Protein AF-A0A2N9Y0F7-F1 (afdb_monomer_lite)

Structure (mmCIF, N/CA/C/O backbone):
data_AF-A0A2N9Y0F7-F1
#
_entry.id   AF-A0A2N9Y0F7-F1
#
loop_
_atom_site.group_PDB
_atom_site.id
_atom_site.type_symbol
_atom_site.label_atom_id
_atom_site.label_alt_id
_atom_site.label_comp_id
_atom_site.label_asym_id
_atom_site.label_entity_id
_atom_site.label_seq_id
_atom_site.pdbx_PDB_ins_code
_atom_site.Cartn_x
_atom_site.Cartn_y
_atom_site.Cartn_z
_atom_site.occupancy
_atom_site.B_iso_or_equiv
_atom_site.auth_seq_id
_atom_site.auth_comp_id
_atom_site.auth_asym_id
_atom_site.auth_atom_id
_atom_site.pdbx_PDB_model_num
ATOM 1 N N . MET A 1 1 ? -29.925 9.753 5.119 1.00 61.78 1 MET A N 1
ATOM 2 C CA . MET A 1 1 ? -30.330 10.961 5.880 1.00 61.78 1 MET A CA 1
ATOM 3 C C . MET A 1 1 ? -29.835 12.251 5.223 1.00 61.78 1 MET A C 1
ATOM 5 O O . MET A 1 1 ? -30.667 13.042 4.808 1.00 61.78 1 MET A O 1
ATOM 9 N N . ILE A 1 2 ? -28.521 12.444 5.020 1.00 60.91 2 ILE A N 1
ATOM 10 C CA . ILE A 1 2 ? -27.967 13.651 4.359 1.00 60.91 2 ILE A CA 1
ATOM 11 C C . ILE A 1 2 ? -28.529 13.854 2.939 1.00 60.91 2 ILE A C 1
ATOM 13 O O . ILE A 1 2 ? -28.976 14.949 2.616 1.00 60.91 2 ILE A O 1
ATOM 17 N N . GLN A 1 3 ? -28.607 12.785 2.138 1.00 65.75 3 GLN A N 1
ATOM 18 C CA . GLN A 1 3 ? -29.198 12.820 0.788 1.00 65.75 3 GLN A CA 1
ATOM 19 C C . GLN A 1 3 ? -30.699 13.168 0.776 1.00 65.75 3 GLN A C 1
ATOM 21 O O . GLN A 1 3 ? -31.205 13.711 -0.200 1.00 65.75 3 GLN A O 1
ATOM 26 N N . GLN A 1 4 ? -31.419 12.869 1.861 1.00 70.31 4 GLN A N 1
ATOM 27 C CA . GLN A 1 4 ? -32.854 13.141 1.974 1.00 70.31 4 GLN A CA 1
ATOM 28 C C . GLN A 1 4 ? -33.109 14.603 2.366 1.00 70.31 4 GLN A C 1
ATOM 30 O O . GLN A 1 4 ? -34.022 15.225 1.837 1.00 70.31 4 GLN A O 1
ATOM 35 N N . ILE A 1 5 ? -32.251 15.175 3.221 1.00 68.94 5 ILE A N 1
ATOM 36 C CA . ILE A 1 5 ? -32.266 16.605 3.563 1.00 68.94 5 ILE A CA 1
ATOM 37 C C . ILE A 1 5 ? -31.917 17.458 2.335 1.00 68.94 5 ILE A C 1
ATOM 39 O O . ILE A 1 5 ? -32.608 18.438 2.068 1.00 68.94 5 ILE A O 1
ATOM 43 N N . SER A 1 6 ? -30.889 17.079 1.561 1.00 73.38 6 SER A N 1
ATOM 44 C CA . SER A 1 6 ? -30.528 17.809 0.335 1.00 73.38 6 SER A CA 1
ATOM 45 C C . SER A 1 6 ? -31.646 17.751 -0.705 1.00 73.38 6 SER A C 1
ATOM 47 O O . SER A 1 6 ? -32.008 18.774 -1.270 1.00 73.38 6 SER A O 1
ATOM 49 N N . PHE A 1 7 ? -32.262 16.580 -0.892 1.00 74.56 7 PHE A N 1
ATOM 50 C CA . PHE A 1 7 ? -33.389 16.421 -1.809 1.00 74.56 7 PHE A CA 1
ATOM 51 C C . PHE A 1 7 ? -34.595 17.292 -1.421 1.00 74.56 7 PHE A C 1
ATOM 53 O O . PHE A 1 7 ? -35.182 17.945 -2.283 1.00 74.56 7 PHE A O 1
ATOM 60 N N . LEU A 1 8 ? -34.956 17.339 -0.133 1.00 66.81 8 LEU A N 1
ATOM 61 C CA . LEU A 1 8 ? -36.069 18.164 0.346 1.00 66.81 8 LEU A CA 1
ATOM 62 C C . LEU A 1 8 ? -35.775 19.667 0.226 1.00 66.81 8 LEU A C 1
ATOM 64 O O . LEU A 1 8 ? -36.660 20.416 -0.183 1.00 66.81 8 LEU A O 1
ATOM 68 N N . ARG A 1 9 ? -34.539 20.107 0.507 1.00 70.88 9 ARG A N 1
ATOM 69 C CA . ARG A 1 9 ? -34.121 21.512 0.351 1.00 70.88 9 ARG A CA 1
ATOM 70 C C . ARG A 1 9 ? -34.154 21.953 -1.116 1.00 70.88 9 ARG A C 1
ATOM 72 O O . ARG A 1 9 ? -34.782 22.960 -1.426 1.00 70.88 9 ARG A O 1
ATOM 79 N N . ASP A 1 10 ? -33.601 21.148 -2.021 1.00 75.31 10 ASP A N 1
ATOM 80 C CA . ASP A 1 10 ? -33.612 21.449 -3.458 1.00 75.31 10 ASP A CA 1
ATOM 81 C C . ASP A 1 10 ? -35.032 21.433 -4.052 1.00 75.31 10 ASP A C 1
ATOM 83 O O . ASP A 1 10 ? -35.299 22.071 -5.071 1.00 75.31 10 ASP A O 1
ATOM 87 N N . SER A 1 11 ? -35.952 20.665 -3.462 1.00 68.00 11 SER A N 1
ATOM 88 C CA . SER A 1 11 ? -37.355 20.615 -3.899 1.00 68.00 11 SER A CA 1
ATOM 89 C C . SER A 1 11 ? -38.151 21.828 -3.403 1.00 68.00 11 SER A C 1
ATOM 91 O O . SER A 1 11 ? -38.993 22.353 -4.131 1.00 68.00 11 SER A O 1
ATOM 93 N N . LEU A 1 12 ? -37.839 22.323 -2.199 1.00 66.62 12 LEU A N 1
ATOM 94 C CA . LEU A 1 12 ? -38.398 23.559 -1.646 1.00 66.62 12 LEU A CA 1
ATOM 95 C C . LEU A 1 12 ? -37.987 24.784 -2.479 1.00 66.62 12 LEU A C 1
ATOM 97 O O . LEU A 1 12 ? -38.821 25.637 -2.771 1.00 66.62 12 LEU A O 1
ATOM 101 N N . GLU A 1 13 ? -36.721 24.842 -2.903 1.00 73.62 13 GLU A N 1
ATOM 102 C CA . GLU A 1 13 ? -36.170 25.939 -3.714 1.00 73.62 13 GLU A CA 1
ATOM 103 C C . GLU A 1 13 ? -36.726 25.970 -5.144 1.00 73.62 13 GLU A C 1
ATOM 105 O O . GLU A 1 13 ? -36.856 27.040 -5.739 1.00 73.62 13 GLU A O 1
ATOM 110 N N . ARG A 1 14 ? -37.089 24.806 -5.696 1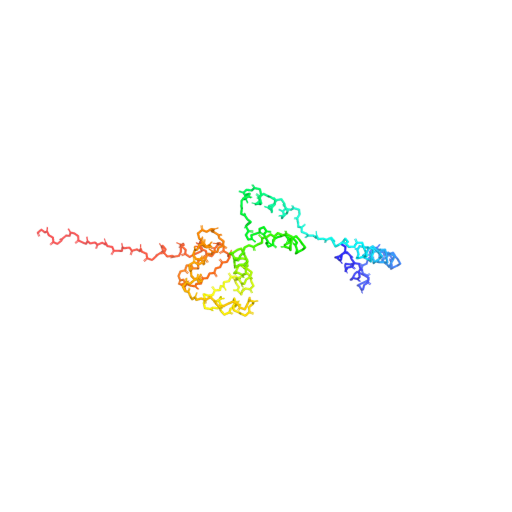.00 72.38 14 ARG A N 1
ATOM 111 C CA . ARG A 1 14 ? -37.645 24.688 -7.053 1.00 72.38 14 ARG A CA 1
ATOM 112 C C . ARG A 1 14 ? -39.166 24.829 -7.120 1.00 72.38 14 ARG A C 1
ATOM 114 O O . ARG A 1 14 ? -39.702 24.970 -8.213 1.00 72.38 14 ARG A O 1
ATOM 121 N N . GLY A 1 15 ? -39.870 24.803 -5.984 1.00 62.22 15 GLY A N 1
ATOM 122 C CA . GLY A 1 15 ? -41.336 24.900 -5.935 1.00 62.22 15 GLY A CA 1
ATOM 123 C C . GLY A 1 15 ? -42.076 23.705 -6.557 1.00 62.22 15 GLY A C 1
ATOM 124 O O . GLY A 1 15 ? -43.294 23.747 -6.715 1.00 62.22 15 GLY A O 1
ATOM 125 N N . GLU A 1 16 ? -41.363 22.631 -6.896 1.00 61.09 16 GLU A N 1
ATOM 126 C CA . GLU A 1 16 ? -41.894 21.425 -7.534 1.00 61.09 16 GLU A CA 1
ATOM 127 C C . GLU A 1 16 ? -42.142 20.351 -6.475 1.00 61.09 16 GLU A C 1
ATOM 129 O O . GLU A 1 16 ? -41.342 19.432 -6.301 1.00 61.09 16 GLU A O 1
ATOM 134 N N . THR A 1 17 ? -43.230 20.464 -5.711 1.00 59.06 17 THR A N 1
ATOM 135 C CA . THR A 1 17 ? -43.560 19.431 -4.718 1.00 59.06 17 THR A CA 1
ATOM 136 C C . THR A 1 17 ? -45.046 19.107 -4.666 1.00 59.06 17 THR A C 1
ATOM 138 O O . THR A 1 17 ? -45.908 19.967 -4.816 1.00 59.06 17 THR A O 1
ATOM 141 N N . HIS A 1 18 ? -45.340 17.826 -4.426 1.00 59.81 18 HIS A N 1
ATOM 142 C CA . HIS A 1 18 ? -46.678 17.318 -4.105 1.00 59.81 18 HIS A CA 1
ATOM 143 C C . HIS A 1 18 ? -47.090 17.583 -2.642 1.00 59.81 18 HIS A C 1
ATOM 145 O O . HIS A 1 18 ? -48.170 17.167 -2.232 1.00 59.81 18 HIS A O 1
ATOM 151 N N . PHE A 1 19 ? -46.235 18.252 -1.863 1.00 60.97 19 PHE A N 1
ATOM 152 C CA . PHE A 1 19 ? -46.417 18.549 -0.444 1.00 60.97 19 PHE A CA 1
ATOM 153 C C . PHE A 1 19 ? -46.495 20.063 -0.245 1.00 60.97 19 PHE A C 1
ATOM 155 O O . PHE A 1 19 ? -45.864 20.827 -0.971 1.00 60.97 19 PHE A O 1
ATOM 162 N N . SER A 1 20 ? -47.265 20.517 0.737 1.00 74.50 20 SER A N 1
ATOM 163 C CA . SER A 1 20 ? -47.306 21.935 1.087 1.00 74.50 20 SER A CA 1
ATOM 164 C C . SER A 1 20 ? -45.969 22.396 1.678 1.00 74.50 20 SER A C 1
ATOM 166 O O . SER A 1 20 ? -45.248 21.631 2.320 1.00 74.50 20 SER A O 1
ATOM 168 N N . HIS A 1 21 ? -45.649 23.681 1.504 1.00 68.31 21 HIS A N 1
ATOM 169 C CA . HIS A 1 21 ? -44.424 24.296 2.032 1.00 68.31 21 HIS A CA 1
ATOM 170 C C . HIS A 1 21 ? -44.246 24.030 3.540 1.00 68.31 21 HIS A C 1
ATOM 172 O O . HIS A 1 21 ? -43.164 23.660 3.988 1.00 68.31 21 HIS A O 1
ATOM 178 N N . SER A 1 22 ? -45.345 24.094 4.302 1.00 74.75 22 SER A N 1
ATOM 179 C CA . SER A 1 22 ? -45.367 23.810 5.741 1.00 74.75 22 SER A CA 1
ATOM 180 C C . SER A 1 22 ? -45.034 22.356 6.092 1.00 74.75 22 SER A C 1
ATOM 182 O O . SER A 1 22 ? -44.436 22.089 7.136 1.00 74.75 22 SER A O 1
ATOM 184 N N . GLU A 1 23 ? -45.404 21.395 5.241 1.00 74.88 23 GLU A N 1
ATOM 185 C CA . GLU A 1 23 ? -45.091 19.977 5.466 1.00 74.88 23 GLU A CA 1
ATOM 186 C C . GLU A 1 23 ? -43.599 19.702 5.257 1.00 74.88 23 GLU A C 1
ATOM 188 O O . GLU A 1 23 ? -43.002 18.948 6.027 1.00 74.88 23 GLU A O 1
ATOM 193 N N . ILE A 1 24 ? -42.977 20.355 4.272 1.00 72.00 24 ILE A N 1
ATOM 194 C CA . ILE A 1 24 ? -41.544 20.207 3.995 1.00 72.00 24 ILE A CA 1
ATOM 195 C C . ILE A 1 24 ? -40.707 20.838 5.111 1.00 72.00 24 ILE A C 1
ATOM 197 O O . ILE A 1 24 ? -39.757 20.214 5.579 1.00 72.00 24 ILE A O 1
ATOM 201 N N . GLU A 1 25 ? -41.076 22.027 5.597 1.00 75.94 25 GLU A N 1
ATOM 202 C CA . GLU A 1 25 ? -40.402 22.667 6.738 1.00 75.94 25 GLU A CA 1
ATOM 203 C C . GLU A 1 25 ? -40.476 21.807 8.006 1.00 75.94 25 GLU A C 1
ATOM 205 O O . GLU A 1 25 ? -39.480 21.637 8.713 1.00 75.94 25 GLU A O 1
ATOM 210 N N . THR A 1 26 ? -41.636 21.192 8.258 1.00 80.38 26 THR A N 1
ATOM 211 C CA . THR A 1 26 ? -41.818 20.281 9.396 1.00 80.38 26 THR A CA 1
ATOM 212 C C . THR A 1 26 ? -40.918 19.050 9.261 1.00 80.38 26 THR A C 1
ATOM 214 O O . THR A 1 26 ? -40.244 18.663 10.217 1.00 80.38 26 THR A O 1
ATOM 217 N N . GLN A 1 27 ? -40.849 18.448 8.070 1.00 77.06 27 GLN A N 1
ATOM 218 C CA . GLN A 1 27 ? -39.975 17.300 7.814 1.00 77.06 27 GLN A CA 1
ATOM 219 C C . GLN A 1 27 ? -38.489 17.660 7.930 1.00 77.06 27 GLN A C 1
ATOM 221 O O . GLN A 1 27 ? -37.721 16.886 8.504 1.00 77.06 27 GLN A O 1
ATOM 226 N N . LEU A 1 28 ? -38.081 18.833 7.439 1.00 78.38 28 LEU A N 1
ATOM 227 C CA . LEU A 1 28 ? -36.710 19.326 7.571 1.00 78.38 28 LEU A CA 1
ATOM 228 C C . LEU A 1 28 ? -36.330 19.536 9.040 1.00 78.38 28 LEU A C 1
ATOM 230 O O . LEU A 1 28 ? -35.289 19.041 9.462 1.00 78.38 28 LEU A O 1
ATOM 234 N N . SER A 1 29 ? -37.196 20.164 9.839 1.00 81.06 29 SER A N 1
ATOM 235 C CA . SER A 1 29 ? -36.959 20.384 11.273 1.00 81.06 29 SER A CA 1
ATOM 236 C C . SER A 1 29 ? -36.786 19.074 12.057 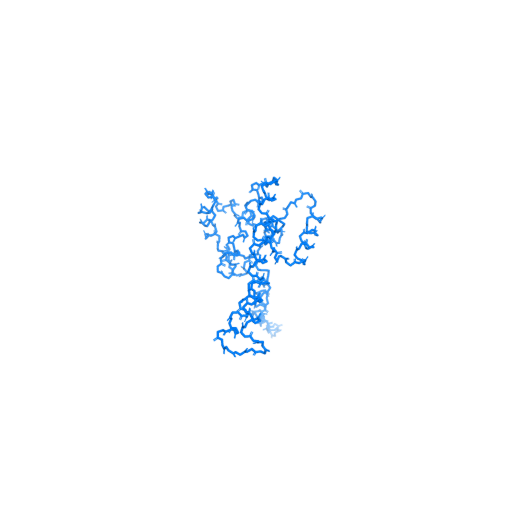1.00 81.06 29 SER A C 1
ATOM 238 O O . SER A 1 29 ? -35.891 18.955 12.902 1.00 81.06 29 SER A O 1
ATOM 240 N N . VAL A 1 30 ? -37.596 18.055 11.745 1.00 83.25 30 VAL A N 1
ATOM 241 C CA . VAL A 1 30 ? -37.467 16.720 12.350 1.00 83.25 30 VAL A CA 1
ATOM 242 C C . VAL A 1 30 ? -36.146 16.069 11.942 1.00 83.25 30 VAL A C 1
ATOM 244 O O . VAL A 1 30 ? -35.431 15.548 12.795 1.00 83.25 30 VAL A O 1
ATOM 247 N N . LEU A 1 31 ? -35.786 16.120 10.658 1.00 78.38 31 LEU A N 1
ATOM 248 C CA . LEU A 1 31 ? -34.547 15.521 10.160 1.00 78.38 31 LEU A CA 1
ATOM 249 C C . LEU A 1 31 ? -33.292 16.217 10.707 1.00 78.38 31 LEU A C 1
ATOM 251 O O . LEU A 1 31 ? -32.310 15.540 11.008 1.00 78.38 31 LEU A O 1
ATOM 255 N N . GLU A 1 32 ? -33.323 17.539 10.879 1.00 79.06 32 GLU A N 1
ATOM 256 C CA . GLU A 1 32 ? -32.249 18.303 11.522 1.00 79.06 32 GLU A CA 1
ATOM 257 C C . GLU A 1 32 ? -32.119 17.936 13.005 1.00 79.06 32 GLU A C 1
ATOM 259 O O . GLU A 1 32 ? -31.018 17.650 13.470 1.00 79.06 32 GLU A O 1
ATOM 264 N N . SER A 1 33 ? -33.236 17.801 13.723 1.00 79.19 33 SER A N 1
ATOM 265 C CA . SER A 1 33 ? -33.231 17.361 15.126 1.00 79.19 33 SER A CA 1
ATOM 266 C C . SER A 1 33 ? -32.684 15.937 15.293 1.00 79.19 33 SER A C 1
ATOM 268 O O . SER A 1 33 ? -31.938 15.653 16.232 1.00 79.19 33 SER A O 1
ATOM 270 N N . VAL A 1 34 ? -33.017 15.032 14.367 1.00 77.88 34 VAL A N 1
ATOM 271 C CA . VAL A 1 34 ? -32.489 13.658 14.343 1.00 77.88 34 VAL A CA 1
ATOM 272 C C . VAL A 1 34 ? -30.992 13.648 14.022 1.00 77.88 34 VAL A C 1
ATOM 274 O O . VAL A 1 34 ? -30.244 12.893 14.643 1.00 77.88 34 VAL A O 1
ATOM 277 N N . LYS A 1 35 ? -30.531 14.507 13.103 1.00 74.94 35 LYS A N 1
ATOM 278 C CA . LYS A 1 35 ? -29.105 14.676 12.790 1.00 74.94 35 LYS A CA 1
ATOM 279 C C . LYS A 1 35 ? -28.321 15.176 14.005 1.00 74.94 35 LYS A C 1
ATOM 281 O O . LYS A 1 35 ? -27.276 14.611 14.322 1.00 74.94 35 LYS A O 1
ATOM 286 N N . ASP A 1 36 ? -28.839 16.178 14.707 1.00 76.19 36 ASP A N 1
ATOM 287 C CA . ASP A 1 36 ? -28.211 16.730 15.910 1.00 76.19 36 ASP A CA 1
ATOM 288 C C . ASP A 1 36 ? -28.158 15.704 17.047 1.00 76.19 36 ASP A C 1
ATOM 290 O O . ASP A 1 36 ? -27.171 15.625 17.783 1.00 76.19 36 ASP A O 1
ATOM 294 N N . TYR A 1 37 ? -29.203 14.885 17.187 1.00 71.81 37 TYR A N 1
ATOM 295 C CA . TYR A 1 37 ? -29.219 13.794 18.156 1.00 71.81 37 TYR A CA 1
ATOM 296 C C . TYR A 1 37 ? -28.197 12.702 17.810 1.00 71.81 37 TYR A C 1
ATOM 298 O O . TYR A 1 37 ? -27.467 12.262 18.696 1.00 71.81 37 TYR A O 1
ATOM 306 N N . ALA A 1 38 ? -28.089 12.313 16.535 1.00 61.59 38 ALA A N 1
ATOM 307 C CA . ALA A 1 38 ? -27.096 11.344 16.065 1.00 61.59 38 ALA A CA 1
ATOM 308 C C . ALA A 1 38 ? -25.650 11.839 16.267 1.00 61.59 38 ALA A C 1
ATOM 310 O O . ALA A 1 38 ? -24.782 11.073 16.679 1.00 61.59 38 ALA A O 1
ATOM 311 N N . GLN A 1 39 ? -25.397 13.136 16.058 1.00 65.12 39 GLN A N 1
ATOM 312 C CA . GLN A 1 39 ? -24.091 13.745 16.334 1.00 65.12 39 GLN A CA 1
ATOM 313 C C . GLN A 1 39 ? -23.760 13.770 17.832 1.00 65.12 39 GLN A C 1
ATOM 315 O O . GLN A 1 39 ? -22.617 13.535 18.215 1.00 65.12 39 GLN A O 1
ATOM 320 N N . LYS A 1 40 ? -24.750 14.024 18.697 1.00 69.38 40 LYS A N 1
ATOM 321 C CA . LYS A 1 40 ? -24.560 14.035 20.158 1.00 69.38 40 LYS A CA 1
ATOM 322 C C . LYS A 1 40 ? -24.399 12.642 20.765 1.00 69.38 40 LYS A C 1
ATOM 324 O O . LYS A 1 40 ? -23.775 12.525 21.815 1.00 69.38 40 LYS A O 1
ATOM 329 N N . SER A 1 41 ? -24.956 11.606 20.142 1.00 63.72 41 SER A N 1
ATOM 330 C CA . SER A 1 41 ? -24.855 10.223 20.619 1.00 63.72 41 SER A CA 1
ATOM 331 C C . SER A 1 41 ? -23.599 9.490 20.138 1.00 63.72 41 SER A C 1
ATOM 333 O O . SER A 1 41 ? -23.404 8.336 20.511 1.00 63.72 41 SER A O 1
ATOM 335 N N . GLY A 1 42 ? -22.747 10.131 19.326 1.00 49.03 42 GLY A N 1
ATOM 336 C CA . GLY A 1 42 ? -21.569 9.487 18.732 1.00 49.03 42 GLY A CA 1
ATOM 337 C C . GLY A 1 42 ? -21.923 8.407 17.706 1.00 49.03 42 GLY A C 1
ATOM 338 O O . GLY A 1 42 ? -21.058 7.637 17.301 1.00 49.03 42 GLY A O 1
ATOM 339 N N . PHE A 1 43 ? -23.187 8.340 17.277 1.00 47.78 43 PHE A N 1
ATOM 340 C CA . PHE A 1 43 ? -23.646 7.411 16.255 1.00 47.78 43 PHE A CA 1
ATOM 341 C C . PHE A 1 43 ? -23.405 8.039 14.880 1.00 47.78 43 PHE A C 1
ATOM 343 O O . PHE A 1 43 ? -24.332 8.439 14.170 1.00 47.78 43 PHE A O 1
ATOM 350 N N . GLU A 1 44 ? -22.134 8.158 14.497 1.00 49.94 44 GLU A N 1
ATOM 351 C CA . GLU A 1 44 ? -21.803 8.279 13.084 1.00 49.94 44 GLU A CA 1
ATOM 352 C C . GLU A 1 44 ? -22.265 6.975 12.435 1.00 49.94 44 GLU A C 1
ATOM 354 O O . GLU A 1 44 ? -21.733 5.902 12.707 1.00 49.94 44 GLU A O 1
ATOM 359 N N . SER A 1 45 ? -23.330 7.035 11.631 1.00 45.47 45 SER A N 1
ATOM 360 C CA . SER A 1 45 ? -23.659 5.930 10.735 1.00 45.47 45 SER A CA 1
ATOM 361 C C . SER A 1 45 ? -22.529 5.820 9.726 1.00 45.47 45 SER A C 1
ATOM 363 O O . SER A 1 45 ? -22.577 6.419 8.652 1.00 45.47 45 SER A O 1
ATOM 365 N N . THR A 1 46 ? -21.504 5.068 10.105 1.00 43.56 46 THR A N 1
ATOM 366 C CA . THR A 1 46 ? -20.525 4.493 9.208 1.00 43.56 46 THR A CA 1
ATOM 367 C C . THR A 1 46 ? -21.312 3.628 8.239 1.00 43.56 46 THR A C 1
ATOM 369 O O . THR A 1 46 ? -21.666 2.488 8.516 1.00 43.56 46 THR A O 1
ATOM 372 N N . THR A 1 47 ? -21.646 4.194 7.087 1.00 45.59 47 THR A N 1
ATOM 373 C CA . THR A 1 47 ? -22.071 3.441 5.913 1.00 45.59 47 THR A CA 1
ATOM 374 C C . THR A 1 47 ? -20.851 2.731 5.317 1.00 45.59 47 THR A C 1
ATOM 376 O O . THR A 1 47 ? -20.540 2.934 4.145 1.00 45.59 47 THR A O 1
ATOM 379 N N . GLN A 1 48 ? -20.117 1.954 6.122 1.00 50.00 48 GLN A N 1
ATOM 380 C CA . GLN A 1 48 ? -19.296 0.874 5.587 1.00 50.00 48 GLN A CA 1
ATOM 381 C C . GLN A 1 48 ? -20.304 -0.193 5.161 1.00 50.00 48 GLN A C 1
ATOM 383 O O . GLN A 1 48 ? -21.258 -0.481 5.889 1.00 50.00 48 GLN A O 1
ATOM 388 N N . SER A 1 49 ? -20.199 -0.681 3.930 1.00 53.28 49 SER A N 1
ATOM 389 C CA . SER A 1 49 ? -21.175 -1.639 3.435 1.00 53.28 49 SER A CA 1
ATOM 390 C C . SER A 1 49 ? -21.029 -2.935 4.238 1.00 53.28 49 SER A C 1
ATOM 392 O O . SER A 1 49 ? -19.915 -3.363 4.517 1.00 53.28 49 SER A O 1
ATOM 394 N N . VAL A 1 50 ? -22.140 -3.580 4.600 1.00 55.16 50 VAL A N 1
ATOM 395 C CA . VAL A 1 50 ? -22.136 -4.859 5.344 1.00 55.16 50 VAL A CA 1
ATOM 396 C C . VAL A 1 50 ? -21.270 -5.929 4.647 1.00 55.16 50 VAL A C 1
ATOM 398 O O . VAL A 1 50 ? -20.742 -6.823 5.296 1.00 55.16 50 VAL A O 1
ATOM 401 N N . ALA A 1 51 ? -21.065 -5.808 3.330 1.00 58.28 51 ALA A N 1
ATOM 402 C CA . ALA A 1 51 ? -20.215 -6.705 2.551 1.00 58.28 51 ALA A CA 1
ATOM 403 C C . ALA A 1 51 ? -18.708 -6.546 2.838 1.00 58.28 51 ALA A C 1
ATOM 405 O O . ALA A 1 51 ? -17.952 -7.499 2.649 1.00 58.28 51 ALA A O 1
ATOM 406 N N . ASP A 1 52 ? -18.266 -5.370 3.287 1.00 70.38 52 ASP A N 1
ATOM 407 C CA . ASP A 1 52 ? -16.854 -5.106 3.574 1.00 70.38 52 ASP A CA 1
ATOM 408 C C . ASP A 1 52 ? -16.433 -5.716 4.922 1.00 70.38 52 ASP A C 1
ATOM 410 O O . ASP A 1 52 ? -15.311 -6.211 5.049 1.00 70.38 52 ASP A O 1
ATOM 414 N N . ASP A 1 53 ? -17.349 -5.763 5.894 1.00 81.94 53 ASP A N 1
ATOM 415 C CA . ASP A 1 53 ? -17.106 -6.341 7.221 1.00 81.94 53 ASP A CA 1
ATOM 416 C C . ASP A 1 53 ? -17.006 -7.874 7.171 1.00 81.94 53 ASP A C 1
ATOM 418 O O . ASP A 1 53 ? -16.124 -8.457 7.804 1.00 81.94 53 ASP A O 1
ATOM 422 N N . ASP A 1 54 ? -17.842 -8.539 6.367 1.00 86.56 54 ASP A N 1
ATOM 423 C CA . ASP A 1 54 ? -17.770 -9.994 6.165 1.00 86.56 54 ASP A CA 1
ATOM 424 C C . ASP A 1 54 ? -16.461 -10.407 5.470 1.00 86.56 54 ASP A C 1
ATOM 426 O O . ASP A 1 54 ? -15.831 -11.402 5.842 1.00 86.56 54 ASP A O 1
ATOM 430 N N . ALA A 1 55 ? -16.016 -9.627 4.478 1.00 87.19 55 ALA A N 1
ATOM 431 C CA . ALA A 1 55 ? -14.747 -9.858 3.790 1.00 87.19 55 ALA A CA 1
ATOM 432 C C . ALA A 1 55 ? -13.547 -9.628 4.721 1.00 87.19 55 ALA A C 1
ATOM 434 O O . ALA A 1 55 ? -12.598 -10.415 4.716 1.00 87.19 55 ALA A O 1
ATOM 435 N N . LEU A 1 56 ? -13.604 -8.577 5.545 1.00 87.62 56 LEU A N 1
ATOM 436 C CA . LEU A 1 56 ? -12.610 -8.294 6.574 1.00 87.62 56 LEU A CA 1
ATOM 437 C C . LEU A 1 56 ? -12.527 -9.428 7.601 1.00 87.62 56 LEU A C 1
ATOM 439 O O . LEU A 1 56 ? -11.435 -9.903 7.911 1.00 87.62 56 LEU A O 1
ATOM 443 N N . LEU A 1 57 ? -13.671 -9.898 8.097 1.00 90.06 57 LEU A N 1
ATOM 444 C CA . LEU A 1 57 ? -13.724 -10.996 9.053 1.00 90.06 57 LEU A CA 1
ATOM 445 C C . LEU A 1 57 ? -13.165 -12.288 8.447 1.00 90.06 57 LEU A C 1
ATOM 447 O O . LEU A 1 57 ? -12.362 -12.966 9.087 1.00 90.06 57 LEU A O 1
ATOM 451 N N . ALA A 1 58 ? -13.533 -12.614 7.206 1.00 90.44 58 ALA A N 1
ATOM 452 C CA . ALA A 1 58 ? -12.991 -13.772 6.505 1.00 90.44 58 ALA A CA 1
ATOM 453 C C . ALA A 1 58 ? -11.465 -13.686 6.350 1.00 90.44 58 ALA A C 1
ATOM 455 O O . ALA A 1 58 ? -10.771 -14.675 6.577 1.00 90.44 58 ALA A O 1
ATOM 456 N N . ASP A 1 59 ? -10.927 -12.519 5.997 1.00 89.12 59 ASP A N 1
ATOM 457 C CA . ASP A 1 59 ? -9.485 -12.316 5.851 1.00 89.12 59 ASP A CA 1
ATOM 458 C C . ASP A 1 59 ? -8.727 -12.510 7.175 1.00 89.12 59 ASP A C 1
ATOM 460 O O . ASP A 1 59 ? -7.730 -13.236 7.213 1.00 89.12 59 ASP A O 1
ATOM 464 N N . VAL A 1 60 ? -9.240 -11.946 8.273 1.00 89.88 60 VAL A N 1
ATOM 465 C CA . VAL A 1 60 ? -8.659 -12.109 9.616 1.00 89.88 60 VAL A CA 1
ATOM 466 C C . VAL A 1 60 ? -8.699 -13.573 10.062 1.00 89.88 60 VAL A C 1
ATOM 468 O O . VAL A 1 60 ? -7.705 -14.094 10.566 1.00 89.88 60 VAL A O 1
ATOM 471 N N . LEU A 1 61 ? -9.821 -14.266 9.850 1.00 91.19 61 LEU A N 1
ATOM 472 C CA . LEU A 1 61 ? -9.974 -15.666 10.256 1.00 91.19 61 LEU A CA 1
ATOM 473 C C . LEU A 1 61 ? -9.146 -16.635 9.399 1.00 91.19 61 LEU A C 1
ATOM 475 O O . LEU A 1 61 ? -8.695 -17.661 9.906 1.00 91.19 61 LEU A O 1
ATOM 479 N N . ASN A 1 62 ? -8.910 -16.310 8.126 1.00 90.62 62 ASN A N 1
ATOM 480 C CA . ASN A 1 62 ? -8.064 -17.110 7.238 1.00 90.62 62 ASN A CA 1
ATOM 481 C C . ASN A 1 62 ? -6.560 -16.886 7.477 1.00 90.62 62 ASN A C 1
A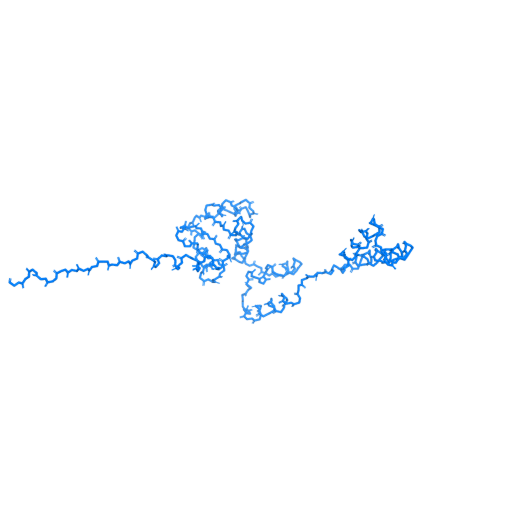TOM 483 O O . ASN A 1 62 ? -5.754 -17.727 7.079 1.00 90.62 62 ASN A O 1
ATOM 487 N N . ASN A 1 63 ? -6.176 -15.794 8.149 1.00 86.25 63 ASN A N 1
ATOM 488 C CA . ASN A 1 63 ? -4.786 -15.454 8.466 1.00 86.25 63 ASN A CA 1
ATOM 489 C C . ASN A 1 63 ? -4.585 -15.253 9.986 1.00 86.25 63 ASN A C 1
ATOM 491 O O . ASN A 1 63 ? -4.199 -14.170 10.422 1.00 86.25 63 ASN A O 1
ATOM 495 N N . PRO A 1 64 ? -4.793 -16.286 10.824 1.00 85.12 64 PRO A N 1
ATOM 496 C CA . PRO A 1 64 ? -4.867 -16.126 12.282 1.00 85.12 64 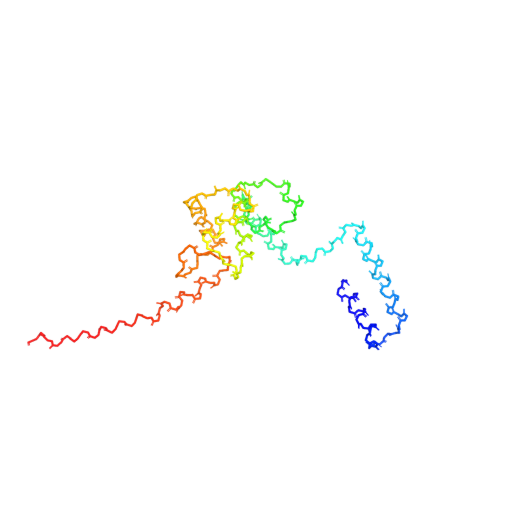PRO A CA 1
ATOM 497 C C . PRO A 1 64 ? -3.550 -15.686 12.940 1.00 85.12 64 PRO A C 1
ATOM 499 O O . PRO A 1 64 ? -3.557 -15.168 14.053 1.00 85.12 64 PRO A O 1
ATOM 502 N N . GLU A 1 65 ? -2.415 -15.906 12.276 1.00 84.38 65 GLU A N 1
ATOM 503 C CA . GLU A 1 65 ? -1.086 -15.582 12.806 1.00 84.38 65 GLU A CA 1
ATOM 504 C C . GLU A 1 65 ? -0.548 -14.233 12.314 1.00 84.38 65 GLU A C 1
ATOM 506 O O . GLU A 1 65 ? 0.397 -13.709 12.898 1.00 84.38 65 GLU A O 1
ATOM 511 N N . ASN A 1 66 ? -1.107 -13.674 11.233 1.00 83.75 66 ASN A N 1
ATOM 512 C CA . ASN A 1 66 ? -0.564 -12.483 10.584 1.00 83.75 66 ASN A CA 1
ATOM 513 C C . ASN A 1 66 ? -1.680 -11.535 10.150 1.00 83.75 66 ASN A C 1
ATOM 515 O O . ASN A 1 66 ? -2.566 -11.908 9.388 1.00 83.75 66 ASN A O 1
ATOM 519 N N . LEU A 1 67 ? -1.576 -10.272 10.559 1.00 85.69 67 LEU A N 1
ATOM 520 C CA . LEU A 1 67 ? -2.463 -9.222 10.075 1.00 85.69 67 LEU A CA 1
ATOM 521 C C . LEU A 1 67 ? -2.131 -8.889 8.622 1.00 85.69 67 LEU A C 1
ATOM 523 O O . LEU A 1 67 ? -0.997 -8.532 8.295 1.00 85.69 67 LEU A O 1
ATOM 527 N N . THR A 1 68 ? -3.125 -8.973 7.741 1.00 86.81 68 THR A N 1
ATOM 528 C CA . THR A 1 68 ? -2.935 -8.541 6.357 1.00 86.81 68 THR A CA 1
ATOM 529 C C . THR A 1 68 ? -3.010 -7.010 6.267 1.00 86.81 68 THR A C 1
ATOM 531 O O . THR A 1 68 ? -3.733 -6.363 7.033 1.00 86.81 68 THR A O 1
ATOM 534 N N . PRO A 1 69 ? -2.330 -6.383 5.295 1.00 85.75 69 PRO A N 1
ATOM 535 C CA . PRO A 1 69 ? -2.474 -4.953 5.055 1.00 85.75 69 PRO A CA 1
ATOM 536 C C . PRO A 1 69 ? -3.902 -4.540 4.688 1.00 85.75 69 PRO A C 1
ATOM 538 O O . PRO A 1 69 ? -4.269 -3.395 4.933 1.00 85.75 69 PRO A O 1
ATOM 541 N N . PHE A 1 70 ? -4.709 -5.439 4.107 1.00 86.31 70 PHE A N 1
ATOM 542 C CA . PHE A 1 70 ? -6.130 -5.180 3.880 1.00 86.31 70 PHE A CA 1
ATOM 543 C C . PHE A 1 70 ? -6.850 -5.025 5.219 1.00 86.31 70 PHE A C 1
ATOM 545 O O . PHE A 1 70 ? -7.458 -3.983 5.453 1.00 86.31 70 PHE A O 1
ATOM 552 N N . ALA A 1 71 ? -6.676 -5.982 6.133 1.00 87.31 71 ALA A N 1
ATOM 553 C CA . ALA A 1 71 ? -7.305 -5.928 7.443 1.00 87.31 71 ALA A CA 1
ATOM 554 C C . ALA A 1 71 ? -6.929 -4.662 8.218 1.00 87.31 71 ALA A C 1
ATOM 556 O O . ALA A 1 71 ? -7.800 -3.938 8.696 1.00 87.31 71 ALA A O 1
ATOM 557 N N . VAL A 1 72 ? -5.637 -4.324 8.263 1.00 87.31 72 VAL A N 1
ATOM 558 C CA . VAL A 1 72 ? -5.171 -3.140 9.001 1.00 87.31 72 VAL A CA 1
ATOM 559 C C . VAL A 1 72 ? -5.663 -1.832 8.376 1.00 87.31 72 VAL A C 1
ATOM 561 O O . VAL A 1 72 ? -5.863 -0.848 9.081 1.00 87.31 72 VAL A O 1
ATOM 564 N N . ARG A 1 73 ? -5.867 -1.771 7.057 1.00 86.12 73 ARG A N 1
ATOM 565 C CA . ARG A 1 73 ? -6.406 -0.567 6.404 1.00 86.12 73 ARG A CA 1
ATOM 566 C C . ARG A 1 73 ? -7.907 -0.411 6.625 1.00 86.12 73 ARG A C 1
ATOM 568 O O . ARG A 1 73 ? -8.362 0.729 6.699 1.00 86.12 73 ARG A O 1
ATOM 575 N N . SER A 1 74 ? -8.624 -1.527 6.728 1.00 86.94 74 SER A N 1
ATOM 576 C CA . SER A 1 74 ? -10.084 -1.580 6.822 1.00 86.94 74 SER A CA 1
ATOM 577 C C . SER A 1 74 ? -10.619 -1.414 8.244 1.00 86.94 74 SER A C 1
ATOM 579 O O . SER A 1 74 ? -11.772 -1.023 8.401 1.00 86.94 74 SER A O 1
ATOM 581 N N . ILE A 1 75 ? -9.806 -1.662 9.278 1.00 87.25 75 ILE A N 1
ATOM 582 C CA . ILE A 1 75 ? -10.234 -1.434 10.663 1.00 87.25 75 ILE A CA 1
ATOM 583 C C . ILE A 1 75 ? -10.254 0.062 11.040 1.00 87.25 75 ILE A C 1
ATOM 585 O O . ILE A 1 75 ? -9.454 0.846 10.517 1.00 87.25 75 ILE A O 1
ATOM 589 N N . PRO A 1 76 ? -11.123 0.459 11.983 1.00 86.12 76 PRO A N 1
ATOM 590 C CA . PRO A 1 76 ? -11.126 1.786 12.596 1.00 86.12 76 PRO A CA 1
ATOM 591 C C . PRO A 1 76 ? -9.802 2.168 13.289 1.00 86.12 76 PRO A C 1
ATOM 593 O O . PRO A 1 76 ? -9.059 1.310 13.768 1.00 86.12 76 PRO A O 1
ATOM 596 N N . GLU A 1 77 ? -9.492 3.468 13.345 1.00 82.69 77 GLU A N 1
ATOM 597 C CA . GLU A 1 77 ? -8.231 3.983 13.914 1.00 82.69 77 GLU A CA 1
ATOM 598 C C . GLU A 1 77 ? -8.099 3.754 15.428 1.00 82.69 77 GLU A C 1
ATOM 600 O O . GLU A 1 77 ? -6.997 3.528 15.921 1.00 82.69 77 GLU A O 1
ATOM 605 N N . ASP A 1 78 ? -9.205 3.777 16.172 1.00 85.12 78 ASP A N 1
ATOM 606 C CA . ASP A 1 78 ? -9.237 3.412 17.591 1.00 85.12 78 ASP A CA 1
ATOM 607 C C . ASP A 1 78 ? -8.751 1.973 17.796 1.00 85.12 78 ASP A C 1
ATOM 609 O O . ASP A 1 78 ? -7.889 1.738 18.641 1.00 85.12 78 ASP A O 1
ATOM 613 N N . LEU A 1 79 ? -9.183 1.035 16.947 1.00 86.44 79 LEU A N 1
ATOM 614 C CA . LEU A 1 79 ? -8.713 -0.348 17.004 1.00 86.44 79 LEU A CA 1
ATOM 615 C C . LEU A 1 79 ? -7.255 -0.504 16.540 1.00 86.44 79 LEU A C 1
ATOM 617 O O . LEU A 1 79 ? -6.528 -1.324 17.098 1.00 86.44 79 LEU A O 1
ATOM 621 N N . LYS A 1 80 ? -6.788 0.296 15.567 1.00 85.62 80 LYS A N 1
ATOM 622 C CA . LYS A 1 80 ? -5.372 0.286 15.133 1.00 85.62 80 LYS A CA 1
ATOM 623 C C . LYS A 1 80 ? -4.405 0.608 16.267 1.00 85.62 80 LYS A C 1
ATOM 625 O O . LYS A 1 80 ? -3.286 0.100 16.261 1.00 85.62 80 LYS A O 1
ATOM 630 N N . ASN A 1 81 ? -4.828 1.436 17.220 1.00 84.44 81 ASN A N 1
ATOM 631 C CA . ASN A 1 81 ? -4.008 1.815 18.370 1.00 84.44 81 ASN A CA 1
ATOM 632 C C . ASN A 1 81 ? -3.904 0.705 19.425 1.00 84.44 81 ASN A C 1
ATOM 634 O O . ASN A 1 81 ? -2.919 0.660 20.158 1.00 84.44 81 ASN A O 1
ATOM 638 N N . GLU A 1 82 ? -4.886 -0.195 19.478 1.00 89.12 82 GLU A N 1
ATOM 639 C CA . GLU A 1 82 ? -4.915 -1.322 20.417 1.00 89.12 82 GLU A CA 1
ATOM 640 C C . GLU A 1 82 ? -4.164 -2.556 19.885 1.00 89.12 82 GLU A C 1
ATOM 642 O O . GLU A 1 82 ? -3.787 -3.445 20.650 1.00 89.12 82 GLU A O 1
ATOM 647 N N . ILE A 1 83 ? -3.903 -2.624 18.575 1.00 89.56 83 ILE A N 1
ATOM 648 C CA . ILE A 1 83 ? -3.166 -3.734 17.960 1.00 89.56 83 ILE A CA 1
ATOM 649 C C . ILE A 1 83 ? -1.667 -3.439 17.828 1.00 89.56 83 ILE A C 1
ATOM 651 O O . ILE A 1 83 ? -1.222 -2.338 17.505 1.00 89.56 83 ILE A O 1
ATOM 655 N N . SER A 1 84 ? -0.847 -4.471 18.028 1.00 87.75 84 SER A N 1
ATOM 656 C CA . SER A 1 84 ? 0.606 -4.368 17.865 1.00 87.75 84 SER A CA 1
ATOM 657 C C . SER A 1 84 ? 1.015 -4.570 16.404 1.00 87.75 84 SER A C 1
ATOM 659 O O . SER A 1 84 ? 1.167 -5.700 15.952 1.00 87.75 84 SER A O 1
ATOM 661 N N . LEU A 1 85 ? 1.222 -3.472 15.670 1.00 89.25 85 LEU A N 1
ATOM 662 C CA . LEU A 1 85 ? 1.745 -3.503 14.297 1.00 89.25 85 LEU A CA 1
ATOM 663 C C . LEU A 1 85 ? 3.275 -3.514 14.268 1.00 89.25 85 LEU A C 1
ATOM 665 O O . LEU A 1 85 ? 3.924 -2.633 14.847 1.00 89.25 85 LEU A O 1
ATOM 669 N N . THR A 1 86 ? 3.858 -4.456 13.526 1.00 90.38 86 THR A N 1
ATOM 670 C CA . THR A 1 86 ? 5.307 -4.502 13.306 1.00 90.38 86 THR A CA 1
ATOM 671 C C . THR A 1 86 ? 5.757 -3.414 12.325 1.00 90.38 86 THR A C 1
ATOM 673 O O . THR A 1 86 ? 4.975 -2.883 11.534 1.00 90.38 86 THR A O 1
ATOM 676 N N . ASP A 1 87 ? 7.056 -3.107 12.307 1.00 89.56 87 ASP A N 1
ATOM 677 C CA . ASP A 1 87 ? 7.639 -2.192 11.310 1.00 89.56 87 ASP A CA 1
ATOM 678 C C . ASP A 1 87 ? 7.500 -2.708 9.870 1.00 89.56 87 ASP A C 1
ATOM 680 O O . ASP A 1 87 ? 7.607 -1.941 8.908 1.00 89.56 87 ASP A O 1
ATOM 684 N N . THR A 1 88 ? 7.310 -4.019 9.703 1.00 89.75 88 THR A N 1
ATOM 685 C CA . THR A 1 88 ? 7.035 -4.609 8.392 1.00 89.75 88 THR A CA 1
ATOM 686 C C . THR A 1 88 ? 5.612 -4.280 7.966 1.00 89.75 88 THR A C 1
ATOM 688 O O . THR A 1 88 ? 5.440 -3.785 6.857 1.00 89.75 88 THR A O 1
ATOM 691 N N . ASP A 1 89 ? 4.633 -4.446 8.855 1.00 90.50 89 ASP A N 1
ATOM 692 C CA . ASP A 1 89 ? 3.220 -4.181 8.556 1.00 90.50 89 ASP A CA 1
ATOM 693 C C . ASP A 1 89 ? 3.008 -2.706 8.222 1.00 90.50 89 ASP A C 1
ATOM 695 O O . ASP A 1 89 ? 2.445 -2.373 7.181 1.00 90.50 89 ASP A O 1
ATOM 699 N N . LYS A 1 90 ? 3.558 -1.809 9.053 1.00 91.25 90 LYS A N 1
ATOM 700 C CA . LYS A 1 90 ? 3.504 -0.355 8.826 1.00 91.25 90 LYS A CA 1
ATOM 701 C C . LYS A 1 90 ? 4.076 0.019 7.463 1.00 91.25 90 LYS A C 1
ATOM 703 O O . LYS A 1 90 ? 3.447 0.745 6.701 1.00 91.25 90 LYS A O 1
ATOM 708 N N . PHE A 1 91 ? 5.236 -0.540 7.122 1.00 93.88 91 PHE A N 1
ATOM 709 C CA . PHE A 1 91 ? 5.855 -0.318 5.821 1.00 93.88 91 PHE A CA 1
ATOM 710 C C . PHE A 1 91 ? 4.980 -0.824 4.664 1.00 93.88 91 PHE A C 1
ATOM 712 O O . PHE A 1 91 ? 4.837 -0.127 3.660 1.00 93.88 91 PHE A O 1
ATOM 719 N N . GLU A 1 92 ? 4.418 -2.031 4.778 1.00 94.50 92 GLU A N 1
ATOM 720 C CA . GLU A 1 92 ? 3.560 -2.614 3.742 1.00 94.50 92 GLU A CA 1
ATOM 721 C C . GLU A 1 92 ? 2.316 -1.735 3.518 1.00 94.50 92 GLU A C 1
ATOM 723 O O . GLU A 1 92 ? 1.981 -1.411 2.376 1.00 94.50 92 GLU A O 1
ATOM 728 N N . ILE A 1 93 ? 1.701 -1.253 4.600 1.00 93.31 93 ILE A N 1
ATOM 729 C CA . ILE A 1 93 ? 0.557 -0.334 4.575 1.00 93.31 93 ILE A CA 1
ATOM 730 C C . ILE A 1 93 ? 0.927 1.011 3.942 1.00 93.31 93 ILE A C 1
ATOM 732 O O . ILE A 1 93 ? 0.202 1.495 3.069 1.00 93.31 93 ILE A O 1
ATOM 736 N N . ASP A 1 94 ? 2.053 1.609 4.333 1.00 94.69 94 ASP A N 1
ATOM 737 C CA . ASP A 1 94 ? 2.515 2.892 3.797 1.00 94.69 94 ASP A CA 1
ATOM 738 C C . ASP A 1 94 ? 2.747 2.820 2.286 1.00 94.69 94 ASP A C 1
ATOM 740 O O . ASP A 1 94 ? 2.316 3.705 1.544 1.00 94.69 94 ASP A O 1
ATOM 744 N N . VAL A 1 95 ? 3.378 1.743 1.808 1.00 96.12 95 VAL A N 1
ATOM 745 C CA . VAL A 1 95 ? 3.593 1.517 0.373 1.00 96.12 95 VAL A CA 1
ATOM 746 C C . VAL A 1 95 ? 2.262 1.426 -0.370 1.00 96.12 95 VAL A C 1
ATOM 748 O O . VAL A 1 95 ? 2.090 2.119 -1.375 1.00 96.12 95 VAL A O 1
ATOM 751 N N . LEU A 1 96 ? 1.315 0.617 0.113 1.00 95.50 96 LEU A N 1
ATOM 752 C CA . LEU A 1 96 ? 0.009 0.458 -0.535 1.00 95.50 96 LEU A CA 1
ATOM 753 C C . LEU A 1 96 ? -0.768 1.778 -0.564 1.00 95.50 96 LEU A C 1
ATOM 755 O O . LEU A 1 96 ? -1.263 2.180 -1.617 1.00 95.50 96 LEU A O 1
ATOM 759 N N . ASN A 1 97 ? -0.799 2.498 0.558 1.00 94.12 97 ASN A N 1
ATOM 760 C CA . ASN A 1 97 ? -1.454 3.799 0.660 1.00 94.12 97 ASN A CA 1
ATOM 761 C C . ASN A 1 97 ? -0.838 4.835 -0.291 1.00 94.12 97 ASN A C 1
ATOM 763 O O . ASN A 1 97 ? -1.563 5.622 -0.899 1.00 94.12 97 ASN A O 1
ATOM 767 N N . LEU A 1 98 ? 0.491 4.855 -0.435 1.00 96.00 98 LEU A N 1
ATOM 768 C CA . LEU A 1 98 ? 1.179 5.757 -1.359 1.00 96.00 98 LEU A CA 1
ATOM 769 C C . LEU A 1 98 ? 0.891 5.420 -2.824 1.00 96.00 98 LEU A C 1
ATOM 771 O O . LEU A 1 98 ? 0.691 6.334 -3.625 1.00 96.00 98 LEU A O 1
ATOM 775 N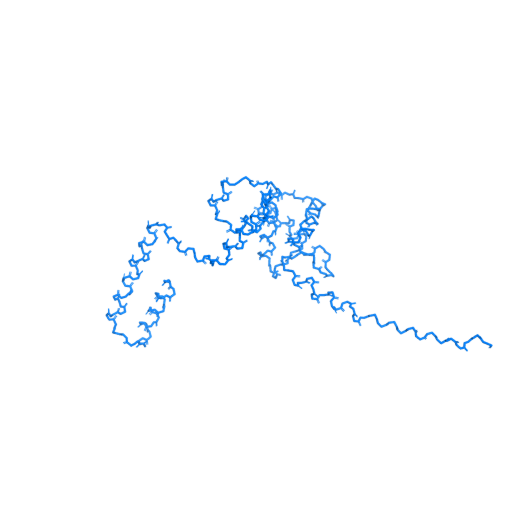 N . ILE A 1 99 ? 0.848 4.133 -3.180 1.00 95.44 99 ILE A N 1
ATOM 776 C CA . ILE A 1 99 ? 0.507 3.699 -4.539 1.00 95.44 99 ILE A CA 1
ATOM 777 C C . ILE A 1 99 ? -0.945 4.052 -4.860 1.00 95.44 99 ILE A C 1
ATOM 779 O O . ILE A 1 99 ? -1.197 4.614 -5.923 1.00 95.44 99 ILE A O 1
ATOM 783 N N . ASP A 1 100 ? -1.882 3.794 -3.946 1.00 93.25 100 ASP A N 1
ATOM 784 C CA . ASP A 1 100 ? -3.304 4.093 -4.149 1.00 93.25 100 ASP A CA 1
ATOM 785 C C . ASP A 1 100 ? -3.579 5.598 -4.283 1.00 93.25 100 ASP A C 1
ATOM 787 O O . ASP A 1 100 ? -4.474 5.996 -5.029 1.00 93.25 100 ASP A O 1
ATOM 791 N N . LYS A 1 101 ? -2.781 6.443 -3.616 1.00 93.75 101 LYS A N 1
ATOM 792 C CA . LYS A 1 101 ? -2.822 7.909 -3.759 1.00 93.75 101 LYS A CA 1
ATOM 793 C C . LYS A 1 101 ? -2.160 8.413 -5.046 1.00 93.75 101 LYS A C 1
ATOM 795 O O . LYS A 1 101 ? -2.396 9.554 -5.446 1.00 93.75 101 LYS A O 1
ATOM 800 N N . ALA A 1 102 ? -1.305 7.615 -5.684 1.00 93.38 102 ALA A N 1
ATOM 801 C CA . ALA A 1 102 ? -0.632 8.015 -6.912 1.00 93.38 102 ALA A CA 1
ATOM 802 C C . ALA A 1 102 ? -1.608 8.038 -8.098 1.00 93.38 102 ALA A C 1
ATOM 804 O O . ALA A 1 102 ? -2.553 7.250 -8.191 1.00 93.38 102 ALA A O 1
ATOM 805 N N . LYS A 1 103 ? -1.347 8.920 -9.070 1.00 88.31 103 LYS A N 1
ATOM 806 C CA . LYS A 1 103 ? -2.130 8.967 -10.310 1.00 88.31 103 LYS A CA 1
ATOM 807 C C . LYS A 1 103 ? -2.096 7.597 -11.000 1.00 88.31 103 LYS A C 1
ATOM 809 O O . LYS A 1 103 ? -1.031 7.002 -11.157 1.00 88.31 103 LYS A O 1
ATOM 814 N N . ASN A 1 104 ? -3.262 7.119 -11.435 1.00 87.88 104 ASN A N 1
ATOM 815 C CA . ASN A 1 104 ? -3.453 5.804 -12.062 1.00 87.88 104 ASN A CA 1
ATOM 816 C C . ASN A 1 104 ? -3.044 4.613 -11.173 1.00 87.88 104 ASN A C 1
ATOM 818 O O . ASN A 1 104 ? -2.779 3.537 -11.706 1.00 87.88 104 ASN A O 1
ATOM 822 N N . LYS A 1 105 ? -2.948 4.801 -9.847 1.00 93.75 105 LYS A N 1
ATOM 823 C CA . LYS A 1 105 ? -2.492 3.785 -8.887 1.00 93.75 105 LYS A CA 1
ATOM 824 C C . LYS A 1 105 ? -1.146 3.156 -9.263 1.00 93.75 105 LYS A C 1
ATOM 826 O O . LYS A 1 105 ? -0.947 1.948 -9.131 1.00 93.75 105 LYS A O 1
ATOM 831 N N . ARG A 1 106 ? -0.235 3.954 -9.829 1.00 94.25 106 ARG A N 1
ATOM 832 C CA . ARG A 1 106 ? 1.082 3.516 -10.314 1.00 94.25 106 ARG A CA 1
ATOM 833 C C . ARG A 1 106 ? 2.164 4.430 -9.761 1.00 94.25 106 ARG A C 1
ATOM 835 O O . ARG A 1 106 ? 2.045 5.650 -9.842 1.00 94.25 106 ARG A O 1
ATOM 842 N N . ILE A 1 107 ? 3.256 3.854 -9.266 1.00 96.38 107 ILE A N 1
ATOM 843 C CA . ILE A 1 107 ? 4.396 4.626 -8.765 1.00 96.38 107 ILE A CA 1
ATOM 844 C C . ILE A 1 107 ? 5.722 4.004 -9.192 1.00 96.38 107 ILE A C 1
ATOM 846 O O . ILE A 1 107 ? 5.894 2.784 -9.196 1.00 96.38 107 ILE A O 1
ATOM 850 N N . SER A 1 108 ? 6.678 4.850 -9.574 1.00 96.19 108 SER A N 1
ATOM 851 C CA . SER A 1 108 ? 8.045 4.400 -9.829 1.00 96.19 108 SER A CA 1
ATOM 852 C C . SER A 1 108 ? 8.794 4.214 -8.512 1.00 96.19 108 SER A C 1
ATOM 854 O O . SER A 1 108 ? 8.526 4.900 -7.527 1.00 96.19 108 SER A O 1
ATOM 856 N N . LEU A 1 109 ? 9.798 3.342 -8.505 1.00 95.81 109 LEU A N 1
ATOM 857 C CA . LEU A 1 109 ? 10.653 3.091 -7.347 1.00 95.81 109 LEU A CA 1
ATOM 858 C C . LEU A 1 109 ? 11.302 4.374 -6.807 1.00 95.81 109 LEU A C 1
ATOM 860 O O . LEU A 1 109 ? 11.407 4.554 -5.598 1.00 95.81 109 LEU A O 1
ATOM 864 N N . ASN A 1 110 ? 11.734 5.271 -7.698 1.00 95.56 110 ASN A N 1
ATOM 865 C CA . ASN A 1 110 ? 12.350 6.541 -7.307 1.00 95.56 110 ASN A CA 1
ATOM 866 C C . ASN A 1 110 ? 11.340 7.453 -6.608 1.00 95.56 110 ASN A C 1
ATOM 868 O O . ASN A 1 110 ? 11.642 8.011 -5.557 1.00 95.56 110 ASN A O 1
ATOM 872 N N . ASN A 1 111 ? 10.137 7.572 -7.173 1.00 96.75 111 ASN A N 1
ATOM 873 C CA . ASN A 1 111 ? 9.086 8.388 -6.576 1.00 96.75 111 ASN A CA 1
ATOM 874 C C . ASN A 1 111 ? 8.626 7.792 -5.247 1.00 96.75 111 ASN A C 1
ATOM 876 O O . ASN A 1 111 ? 8.371 8.540 -4.313 1.00 96.75 111 ASN A O 1
ATOM 880 N N . LEU A 1 112 ? 8.591 6.463 -5.135 1.00 96.75 112 LEU A N 1
ATOM 881 C CA . LEU A 1 112 ? 8.259 5.786 -3.889 1.00 96.75 112 LEU A CA 1
ATOM 882 C C . LEU A 1 112 ? 9.316 6.021 -2.802 1.00 96.75 112 LEU A C 1
ATOM 884 O O . LEU A 1 112 ? 8.944 6.281 -1.664 1.00 96.75 112 LEU A O 1
ATOM 888 N N . LEU A 1 113 ? 10.615 6.000 -3.135 1.00 96.44 113 LEU A N 1
ATOM 889 C CA . LEU A 1 113 ? 11.687 6.355 -2.188 1.00 96.44 113 LEU A CA 1
ATOM 890 C C . LEU A 1 113 ? 11.490 7.759 -1.612 1.00 96.44 113 LEU A C 1
ATOM 892 O O . LEU A 1 113 ? 11.585 7.953 -0.401 1.00 96.44 113 LEU A O 1
ATOM 896 N N . ILE A 1 114 ? 11.220 8.728 -2.488 1.00 96.94 114 ILE A N 1
ATOM 897 C CA . ILE A 1 114 ? 11.008 10.124 -2.099 1.00 96.94 114 ILE A CA 1
ATOM 898 C C . ILE A 1 114 ? 9.734 10.243 -1.257 1.00 96.94 114 ILE A C 1
ATOM 900 O O . ILE A 1 114 ? 9.768 10.842 -0.185 1.00 96.94 114 ILE A O 1
ATOM 904 N N . ALA A 1 115 ? 8.635 9.637 -1.711 1.00 96.81 115 ALA A N 1
ATOM 905 C CA . ALA A 1 115 ? 7.349 9.682 -1.028 1.00 96.81 115 ALA A CA 1
ATOM 906 C C . ALA A 1 115 ? 7.434 9.086 0.382 1.00 96.81 115 ALA A C 1
ATOM 908 O O . ALA A 1 115 ? 7.031 9.753 1.327 1.00 96.81 115 ALA A O 1
ATOM 909 N N . LEU A 1 116 ? 8.048 7.906 0.538 1.00 96.56 116 LEU A N 1
ATOM 910 C CA . LEU A 1 116 ? 8.256 7.273 1.844 1.00 96.56 116 LEU A CA 1
ATOM 911 C C . LEU A 1 116 ? 9.051 8.179 2.789 1.00 96.56 116 LEU A C 1
ATOM 913 O O . LEU A 1 116 ? 8.649 8.366 3.932 1.00 96.56 116 LEU A O 1
ATOM 917 N N . ARG A 1 117 ? 10.141 8.801 2.319 1.00 96.75 117 ARG A N 1
ATOM 918 C CA . ARG A 1 117 ? 10.923 9.722 3.158 1.00 96.75 117 ARG A CA 1
ATOM 919 C C . ARG A 1 117 ? 10.106 10.939 3.593 1.00 96.75 117 ARG A C 1
ATOM 921 O O . ARG A 1 117 ? 10.255 11.375 4.730 1.00 96.75 117 ARG A O 1
ATOM 928 N N . ILE A 1 118 ? 9.277 11.491 2.709 1.00 96.69 118 ILE A N 1
ATOM 929 C CA . ILE A 1 118 ? 8.439 12.655 3.024 1.00 96.69 118 ILE A CA 1
ATOM 930 C C . ILE A 1 118 ? 7.344 12.286 4.030 1.00 96.69 118 ILE A C 1
ATOM 932 O O . ILE A 1 118 ? 7.091 13.064 4.944 1.00 96.69 118 ILE A O 1
ATOM 936 N N . THR A 1 119 ? 6.704 11.122 3.887 1.00 93.81 119 THR A N 1
ATOM 937 C CA . THR A 1 119 ? 5.552 10.753 4.723 1.00 93.81 119 THR A CA 1
ATOM 938 C C . THR A 1 119 ? 5.933 10.132 6.058 1.00 93.81 119 THR A C 1
ATOM 940 O O . THR A 1 119 ? 5.283 10.425 7.054 1.00 93.81 119 THR A O 1
ATOM 943 N N . THR A 1 120 ? 6.965 9.286 6.103 1.00 93.12 120 THR A N 1
ATOM 944 C CA . THR A 1 120 ? 7.339 8.543 7.322 1.00 93.12 120 THR A CA 1
ATOM 945 C C . THR A 1 120 ? 8.580 9.104 8.006 1.00 93.12 120 THR A C 1
ATOM 947 O O . THR A 1 120 ? 8.887 8.748 9.141 1.00 93.12 120 THR A O 1
ATOM 950 N N . GLY A 1 121 ? 9.350 9.947 7.311 1.00 94.00 121 GLY A N 1
ATOM 951 C CA . GLY A 1 121 ? 10.657 10.389 7.784 1.00 94.00 121 GLY A CA 1
ATOM 952 C C . GLY A 1 121 ? 11.732 9.298 7.727 1.00 94.00 121 GLY A C 1
ATOM 953 O O . GLY A 1 121 ? 12.853 9.544 8.161 1.00 94.00 121 GLY A O 1
ATOM 954 N N . ILE A 1 122 ? 11.470 8.114 7.167 1.00 92.56 122 ILE A N 1
ATOM 955 C CA . ILE A 1 122 ? 12.453 7.022 7.091 1.00 92.56 122 ILE A CA 1
ATOM 956 C C . ILE A 1 122 ? 13.149 7.030 5.728 1.00 92.56 122 ILE A C 1
ATOM 958 O O . ILE A 1 122 ? 12.513 7.106 4.678 1.00 92.56 122 ILE A O 1
ATOM 962 N N . THR A 1 123 ? 14.480 6.927 5.729 1.00 93.12 123 THR A N 1
ATOM 963 C CA . THR A 1 123 ? 15.272 6.814 4.496 1.00 93.12 123 THR A CA 1
ATOM 964 C C . THR A 1 123 ? 15.611 5.353 4.224 1.00 93.12 123 THR A C 1
ATOM 966 O O . THR A 1 123 ? 16.439 4.763 4.916 1.00 93.12 123 THR A O 1
ATOM 969 N N . TYR A 1 124 ? 15.021 4.776 3.178 1.00 94.25 124 TYR A N 1
ATOM 970 C CA . TYR A 1 124 ? 15.373 3.436 2.706 1.00 94.25 124 TYR A CA 1
ATOM 971 C C . TYR A 1 124 ? 16.464 3.499 1.636 1.00 94.25 124 TYR A C 1
ATOM 973 O O . TYR A 1 124 ? 16.443 4.360 0.756 1.00 94.25 124 TYR A O 1
ATOM 981 N N . THR A 1 125 ? 17.399 2.545 1.652 1.00 95.94 125 THR A N 1
ATOM 982 C CA . THR A 1 125 ? 18.282 2.342 0.495 1.00 95.94 125 THR A CA 1
ATOM 983 C C . THR A 1 125 ? 17.506 1.665 -0.632 1.00 95.94 125 THR A C 1
ATOM 985 O O . THR A 1 125 ? 16.575 0.890 -0.392 1.00 95.94 125 THR A O 1
ATOM 988 N N . ARG A 1 126 ? 17.914 1.904 -1.884 1.00 95.06 126 ARG A N 1
ATOM 989 C CA . ARG A 1 126 ? 17.277 1.295 -3.064 1.00 95.06 126 ARG A CA 1
ATOM 990 C C . ARG A 1 126 ? 17.224 -0.234 -2.973 1.00 95.06 126 ARG A C 1
ATOM 992 O O . ARG A 1 126 ? 16.209 -0.829 -3.316 1.00 95.06 126 ARG A O 1
ATOM 999 N N . THR A 1 127 ? 18.301 -0.860 -2.496 1.00 95.69 127 THR A N 1
ATOM 1000 C CA . THR A 1 127 ? 18.399 -2.318 -2.334 1.00 95.69 127 THR A CA 1
ATOM 1001 C C . THR A 1 127 ? 17.407 -2.836 -1.297 1.00 95.69 127 THR A C 1
ATOM 1003 O O . THR A 1 127 ? 16.690 -3.796 -1.568 1.00 95.69 127 THR A O 1
ATOM 1006 N N . ILE A 1 128 ? 17.317 -2.179 -0.133 1.00 94.50 128 ILE A N 1
ATOM 1007 C CA . ILE A 1 128 ? 16.371 -2.564 0.923 1.00 94.50 128 ILE A CA 1
ATOM 1008 C C . ILE A 1 128 ? 14.936 -2.423 0.416 1.00 94.50 128 ILE A C 1
ATOM 1010 O O . ILE A 1 128 ? 14.145 -3.352 0.579 1.00 94.50 128 ILE A O 1
ATOM 1014 N N . LEU A 1 129 ? 14.616 -1.300 -0.233 1.00 95.69 129 LEU A N 1
ATOM 1015 C CA . LEU A 1 129 ? 13.277 -1.071 -0.762 1.00 95.69 129 LEU A CA 1
ATOM 1016 C C . LEU A 1 129 ? 12.910 -2.117 -1.820 1.00 95.69 129 LEU A C 1
ATOM 1018 O O . LEU A 1 129 ? 11.858 -2.734 -1.715 1.00 95.69 129 LEU A O 1
ATOM 1022 N N . ASN A 1 130 ? 13.792 -2.390 -2.784 1.00 94.69 130 ASN A N 1
ATOM 1023 C CA . ASN A 1 130 ? 13.557 -3.422 -3.797 1.00 94.69 130 ASN A CA 1
ATOM 1024 C C . ASN A 1 130 ? 13.302 -4.802 -3.189 1.00 94.69 130 ASN A C 1
ATOM 1026 O O . ASN A 1 130 ? 12.369 -5.483 -3.602 1.00 94.69 130 ASN A O 1
ATOM 1030 N N . ASN A 1 131 ? 14.098 -5.208 -2.197 1.00 95.31 131 ASN A N 1
ATOM 1031 C CA . ASN A 1 131 ? 13.919 -6.502 -1.542 1.00 95.31 131 ASN A CA 1
ATOM 1032 C C . ASN A 1 131 ? 12.570 -6.594 -0.820 1.00 95.31 131 ASN A C 1
ATOM 1034 O O . ASN A 1 131 ? 11.931 -7.645 -0.852 1.00 95.31 131 ASN A O 1
ATOM 1038 N N . ARG A 1 132 ? 12.122 -5.504 -0.185 1.00 95.50 132 ARG A N 1
ATOM 1039 C CA . ARG A 1 132 ? 10.803 -5.442 0.457 1.00 95.50 132 ARG A CA 1
ATOM 1040 C C . ARG A 1 132 ? 9.674 -5.486 -0.574 1.00 95.50 132 ARG A C 1
ATOM 1042 O O . ARG A 1 132 ? 8.790 -6.326 -0.448 1.00 95.50 132 ARG A O 1
ATOM 1049 N N . LEU A 1 133 ? 9.751 -4.678 -1.632 1.00 96.00 133 LEU A N 1
ATOM 1050 C CA . LEU A 1 133 ? 8.757 -4.675 -2.711 1.00 96.00 133 LEU A CA 1
ATOM 1051 C C . LEU A 1 133 ? 8.653 -6.038 -3.393 1.00 96.00 133 LEU A C 1
ATOM 1053 O O . LEU A 1 133 ? 7.554 -6.518 -3.623 1.00 96.00 133 LEU A O 1
ATOM 1057 N N . TYR A 1 134 ? 9.775 -6.711 -3.645 1.00 94.44 134 TYR A N 1
ATOM 1058 C CA . TYR A 1 134 ? 9.774 -8.063 -4.201 1.00 94.44 134 TYR A CA 1
ATOM 1059 C C . TYR A 1 134 ? 9.010 -9.066 -3.324 1.00 94.44 134 TYR A C 1
ATOM 1061 O O . TYR A 1 134 ? 8.277 -9.906 -3.842 1.00 94.44 134 TYR A O 1
ATOM 1069 N N . ARG A 1 135 ? 9.147 -8.978 -1.994 1.00 94.00 135 ARG A N 1
ATOM 1070 C CA . ARG A 1 135 ? 8.377 -9.823 -1.066 1.00 94.00 135 ARG A CA 1
ATOM 1071 C C . ARG A 1 135 ? 6.888 -9.500 -1.123 1.00 94.00 135 ARG A C 1
ATOM 1073 O O . ARG A 1 135 ? 6.089 -10.424 -1.120 1.00 94.00 135 ARG A O 1
ATOM 1080 N N . MET A 1 136 ? 6.528 -8.224 -1.227 1.00 94.94 136 MET A N 1
ATOM 1081 C CA . MET A 1 136 ? 5.133 -7.813 -1.391 1.00 94.94 136 MET A CA 1
ATOM 1082 C C . MET A 1 136 ? 4.545 -8.274 -2.735 1.00 94.94 136 MET A C 1
ATOM 1084 O O . MET A 1 136 ? 3.396 -8.700 -2.761 1.00 94.94 136 MET A O 1
ATOM 1088 N N . VAL A 1 137 ? 5.330 -8.279 -3.826 1.00 93.69 137 VAL A N 1
ATOM 1089 C CA . VAL A 1 137 ? 4.919 -8.890 -5.108 1.00 93.69 137 VAL A CA 1
ATOM 1090 C C . VAL A 1 137 ? 4.628 -10.373 -4.929 1.00 93.69 137 VAL A C 1
ATOM 1092 O O . VAL A 1 137 ? 3.605 -10.857 -5.385 1.00 93.69 137 VAL A O 1
ATOM 1095 N N . LYS A 1 138 ? 5.503 -11.102 -4.227 1.00 91.38 138 LYS A N 1
ATOM 1096 C CA . LYS A 1 138 ? 5.291 -12.531 -3.952 1.00 91.38 138 LYS A CA 1
ATOM 1097 C C . LYS A 1 138 ? 4.060 -12.831 -3.100 1.00 91.38 138 LYS A C 1
ATOM 1099 O O . LYS A 1 138 ? 3.586 -13.958 -3.135 1.00 91.38 138 LYS A O 1
ATOM 1104 N N . LYS A 1 139 ? 3.600 -11.861 -2.311 1.00 89.75 139 LYS A N 1
ATOM 1105 C CA . LYS A 1 139 ? 2.381 -11.948 -1.501 1.00 89.75 139 LYS A CA 1
ATOM 1106 C C . LYS A 1 139 ? 1.137 -11.455 -2.260 1.00 89.75 139 LYS A C 1
ATOM 1108 O O . LYS A 1 139 ? 0.112 -11.243 -1.627 1.00 89.75 139 LYS A O 1
ATOM 1113 N N . ASP A 1 140 ? 1.241 -11.189 -3.566 1.00 90.19 140 ASP A N 1
ATOM 1114 C CA . ASP A 1 140 ? 0.170 -10.620 -4.400 1.00 90.19 140 ASP A CA 1
ATOM 1115 C C . ASP A 1 140 ? -0.411 -9.291 -3.872 1.00 90.19 140 ASP A C 1
ATOM 1117 O O . ASP A 1 140 ? -1.540 -8.914 -4.178 1.00 90.19 140 ASP A O 1
ATOM 1121 N N . MET A 1 141 ? 0.375 -8.538 -3.095 1.00 90.31 141 MET A N 1
ATOM 1122 C CA . MET A 1 141 ? -0.043 -7.241 -2.547 1.00 90.31 141 MET A CA 1
ATOM 1123 C C . MET A 1 141 ? 0.183 -6.096 -3.532 1.00 90.31 141 MET A C 1
ATOM 1125 O O . MET A 1 141 ? -0.504 -5.077 -3.493 1.00 90.31 141 MET A O 1
ATOM 1129 N N . LEU A 1 142 ? 1.198 -6.231 -4.383 1.00 93.19 142 LEU A N 1
ATOM 1130 C CA . LEU A 1 142 ? 1.533 -5.253 -5.404 1.00 93.19 142 LEU A CA 1
ATOM 1131 C C . LEU A 1 142 ? 2.093 -5.926 -6.642 1.00 93.19 142 LEU A C 1
ATOM 1133 O O . LEU A 1 142 ? 2.655 -7.014 -6.599 1.00 93.19 142 LEU A O 1
ATOM 1137 N N . PHE A 1 143 ? 1.971 -5.229 -7.754 1.00 94.00 143 PHE A N 1
ATOM 1138 C CA . PHE A 1 143 ? 2.194 -5.783 -9.070 1.00 94.00 143 PHE A CA 1
ATOM 1139 C C . PHE A 1 143 ? 3.215 -4.930 -9.811 1.00 94.00 143 PHE A C 1
ATOM 1141 O O . PHE A 1 143 ? 3.104 -3.704 -9.870 1.00 94.00 143 PHE A O 1
ATOM 1148 N N . SER A 1 144 ? 4.235 -5.568 -10.381 1.00 92.06 144 SER A N 1
ATOM 1149 C CA . SER A 1 144 ? 5.140 -4.897 -11.320 1.00 92.06 144 SER A CA 1
ATOM 1150 C C . SER A 1 144 ? 4.395 -4.626 -12.623 1.00 92.06 144 SER A C 1
ATOM 1152 O O . SER A 1 144 ? 3.703 -5.515 -13.119 1.00 92.06 144 SER A O 1
ATOM 1154 N N . VAL A 1 145 ? 4.549 -3.429 -13.190 1.00 90.12 145 VAL A N 1
ATOM 1155 C CA . VAL A 1 145 ? 3.947 -3.087 -14.486 1.00 90.12 145 VAL A CA 1
ATOM 1156 C C . VAL A 1 145 ? 4.793 -3.698 -15.617 1.00 90.12 145 VAL A C 1
ATOM 1158 O O . VAL A 1 145 ? 5.990 -3.387 -15.694 1.00 90.12 145 VAL A O 1
ATOM 1161 N N . PRO A 1 146 ? 4.217 -4.543 -16.496 1.00 84.12 146 PRO A N 1
ATOM 1162 C CA . PRO A 1 146 ? 4.950 -5.150 -17.610 1.00 84.12 146 PRO A CA 1
ATOM 1163 C C . PRO A 1 146 ? 5.603 -4.101 -18.523 1.00 84.12 146 PRO A C 1
ATOM 1165 O O . PRO A 1 146 ? 5.123 -2.972 -18.648 1.00 84.12 146 PRO A O 1
ATOM 1168 N N . GLY A 1 147 ? 6.764 -4.431 -19.093 1.00 84.69 147 GLY A N 1
ATOM 1169 C CA . GLY A 1 147 ? 7.546 -3.517 -19.940 1.00 84.69 147 GLY A CA 1
ATOM 1170 C C . GLY A 1 147 ? 8.137 -2.283 -19.228 1.00 84.69 147 GLY A C 1
ATOM 1171 O O . GLY A 1 147 ? 8.845 -1.485 -19.846 1.00 84.69 147 GLY A O 1
ATOM 1172 N N . ARG A 1 148 ? 7.887 -2.086 -17.923 1.00 89.00 148 ARG A N 1
ATOM 1173 C CA . ARG A 1 148 ? 8.317 -0.895 -17.166 1.00 89.00 148 ARG A CA 1
ATOM 1174 C C . ARG A 1 148 ? 9.058 -1.282 -15.885 1.00 89.00 148 ARG A C 1
ATOM 1176 O O . ARG A 1 148 ? 8.486 -1.400 -14.803 1.00 89.00 148 ARG A O 1
ATOM 1183 N N . LYS A 1 149 ? 10.384 -1.414 -15.985 1.00 87.50 149 LYS A N 1
ATOM 1184 C CA . LYS A 1 149 ? 11.241 -1.761 -14.841 1.00 87.50 149 LYS A CA 1
ATOM 1185 C C . LYS A 1 149 ? 11.121 -0.740 -13.703 1.00 87.50 149 LYS A C 1
ATOM 1187 O O . LYS A 1 149 ? 11.380 0.447 -13.885 1.00 87.50 149 LYS A O 1
ATOM 1192 N N . GLY A 1 150 ? 10.820 -1.232 -12.500 1.00 90.81 150 GLY A N 1
ATOM 1193 C CA . GLY A 1 150 ? 10.731 -0.408 -11.293 1.00 90.81 150 GLY A CA 1
ATOM 1194 C C . GLY A 1 150 ? 9.475 0.458 -11.223 1.00 90.81 150 GLY A C 1
ATOM 1195 O O . GLY A 1 150 ? 9.493 1.460 -10.512 1.00 90.81 150 GLY A O 1
ATOM 1196 N N . LEU A 1 151 ? 8.420 0.104 -11.960 1.00 94.31 151 LEU A N 1
ATOM 1197 C CA . LEU A 1 151 ? 7.089 0.689 -11.846 1.00 94.31 151 LEU A CA 1
ATOM 1198 C C . LEU A 1 151 ? 6.151 -0.336 -11.198 1.00 94.31 151 LEU A C 1
ATOM 1200 O O . LEU A 1 151 ? 6.087 -1.478 -11.648 1.00 94.31 151 LEU A O 1
ATOM 1204 N N . TYR A 1 152 ? 5.437 0.081 -10.156 1.00 95.62 152 TYR A N 1
ATOM 1205 C CA . TYR A 1 152 ? 4.574 -0.787 -9.353 1.00 95.62 152 TYR A CA 1
ATOM 1206 C C . TYR A 1 152 ? 3.148 -0.245 -9.289 1.00 95.62 152 TYR A C 1
ATOM 1208 O O . TYR A 1 152 ? 2.939 0.967 -9.386 1.00 95.62 152 TYR A O 1
ATOM 1216 N N . THR A 1 153 ? 2.176 -1.138 -9.113 1.00 95.06 153 THR A N 1
ATOM 1217 C CA . THR A 1 153 ? 0.748 -0.822 -9.009 1.00 95.06 153 THR A CA 1
ATOM 1218 C C . THR A 1 153 ? 0.034 -1.736 -8.017 1.00 95.06 153 THR A C 1
ATOM 1220 O O . THR A 1 153 ? 0.478 -2.854 -7.774 1.00 95.06 153 THR A O 1
ATOM 1223 N N . THR A 1 154 ? -1.074 -1.266 -7.449 1.00 93.62 154 THR A N 1
ATOM 1224 C CA . THR A 1 154 ? -2.029 -2.076 -6.671 1.00 93.62 154 THR A CA 1
ATOM 1225 C C . THR A 1 154 ? -3.131 -2.672 -7.549 1.00 93.62 154 THR A C 1
ATOM 1227 O O . THR A 1 154 ? -3.920 -3.484 -7.079 1.00 93.62 154 THR A O 1
ATOM 1230 N N . ASN A 1 155 ? -3.198 -2.294 -8.832 1.00 91.31 155 ASN A N 1
ATOM 1231 C CA . ASN A 1 155 ? -4.180 -2.831 -9.765 1.00 91.31 155 ASN A CA 1
ATOM 1232 C C . ASN A 1 155 ? -3.647 -4.101 -10.449 1.00 91.31 155 ASN A C 1
ATOM 1234 O O . ASN A 1 155 ? -2.699 -4.037 -11.23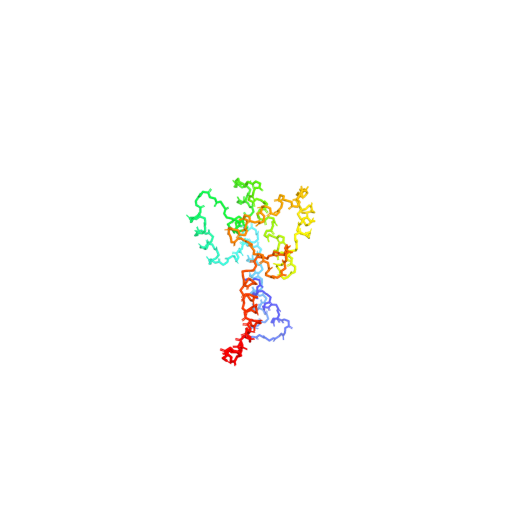5 1.00 91.31 155 ASN A O 1
ATOM 1238 N N . ARG A 1 156 ? -4.294 -5.236 -10.171 1.00 83.75 156 ARG A N 1
ATOM 1239 C CA . ARG A 1 156 ? -3.954 -6.547 -10.738 1.00 83.75 156 ARG A CA 1
ATOM 1240 C C . ARG A 1 156 ? -4.140 -6.606 -12.257 1.00 83.75 156 ARG A C 1
ATOM 1242 O O . ARG A 1 156 ? -3.325 -7.221 -12.942 1.00 83.75 156 ARG A O 1
ATOM 1249 N N . ASP A 1 157 ? -5.150 -5.923 -12.789 1.00 78.38 157 ASP A N 1
ATOM 1250 C CA . ASP A 1 157 ? -5.557 -6.035 -14.199 1.00 78.38 157 ASP A CA 1
ATOM 1251 C C . ASP A 1 157 ? -4.477 -5.519 -15.160 1.00 78.38 157 ASP A C 1
ATOM 1253 O O . ASP A 1 157 ? -4.303 -6.025 -16.267 1.00 78.38 157 ASP A O 1
ATOM 1257 N N . VAL A 1 158 ? -3.645 -4.590 -14.684 1.00 72.31 158 VAL A N 1
ATOM 1258 C CA . VAL A 1 158 ? -2.517 -4.020 -15.435 1.00 72.31 158 VAL A CA 1
ATOM 1259 C C . VAL A 1 158 ? -1.463 -5.075 -15.795 1.00 72.31 158 VAL A C 1
ATOM 1261 O O . VAL A 1 158 ? -0.717 -4.889 -16.755 1.00 72.31 158 VAL A O 1
ATOM 1264 N N . GLN A 1 159 ? -1.375 -6.183 -15.051 1.00 58.72 159 GLN A N 1
ATOM 1265 C CA . GLN A 1 159 ? -0.472 -7.280 -15.413 1.00 58.72 159 GLN A CA 1
ATOM 1266 C C . GLN A 1 159 ? -0.994 -8.126 -16.576 1.00 58.72 159 GLN A C 1
ATOM 1268 O O . GLN A 1 159 ? -0.194 -8.692 -17.316 1.00 58.72 159 GLN A O 1
ATOM 1273 N N . HIS A 1 160 ? -2.314 -8.205 -16.754 1.00 54.00 160 HIS A N 1
ATOM 1274 C CA . HIS A 1 160 ? -2.935 -9.045 -17.776 1.00 54.00 160 HIS A CA 1
ATOM 1275 C C . HIS A 1 160 ? -3.060 -8.345 -19.133 1.00 54.00 160 HIS A C 1
ATOM 1277 O O . HIS A 1 160 ? -2.977 -9.010 -20.163 1.00 54.00 160 HIS A O 1
ATOM 1283 N N . GLU A 1 161 ? -3.196 -7.017 -19.151 1.00 54.59 161 GLU A N 1
ATOM 1284 C CA . GLU A 1 161 ? -3.380 -6.238 -20.385 1.00 54.59 161 GLU A CA 1
ATOM 1285 C C . GLU A 1 161 ? -2.183 -6.320 -21.352 1.00 54.59 161 GLU A C 1
ATOM 1287 O O . GLU A 1 161 ? -2.382 -6.301 -22.561 1.00 54.59 161 GLU A O 1
ATOM 1292 N N . LEU A 1 162 ? -0.949 -6.478 -20.855 1.00 51.19 162 LEU A N 1
ATOM 1293 C CA . LEU A 1 162 ? 0.263 -6.411 -21.693 1.00 51.19 162 LEU A CA 1
ATOM 1294 C C . LEU A 1 162 ? 0.877 -7.776 -22.041 1.00 51.19 162 LEU A C 1
ATOM 1296 O O . LEU A 1 162 ? 1.569 -7.888 -23.050 1.00 51.19 162 LEU A O 1
ATOM 1300 N N . ASN A 1 163 ? 0.571 -8.836 -21.283 1.00 50.47 163 ASN A N 1
ATOM 1301 C CA . ASN A 1 163 ? 0.982 -10.199 -21.655 1.00 50.47 163 ASN A CA 1
ATOM 1302 C C . ASN A 1 163 ? 0.261 -10.703 -22.923 1.00 50.47 163 ASN A C 1
ATOM 1304 O O . ASN A 1 163 ? 0.727 -11.642 -23.563 1.00 50.47 163 ASN A O 1
ATOM 1308 N N . ASN A 1 164 ? -0.865 -10.084 -23.298 1.00 49.53 164 ASN A N 1
ATOM 1309 C CA . ASN A 1 164 ? -1.600 -10.407 -24.522 1.00 49.53 164 ASN A CA 1
ATOM 1310 C C . ASN A 1 164 ? -1.082 -9.664 -25.768 1.00 49.53 164 ASN A C 1
ATOM 1312 O O . ASN A 1 164 ? -1.390 -10.086 -26.882 1.00 49.53 164 ASN A O 1
ATOM 1316 N N . GLU A 1 165 ? -0.308 -8.585 -25.612 1.00 50.00 165 GLU A N 1
ATOM 1317 C CA . GLU A 1 165 ? 0.215 -7.801 -26.742 1.00 50.00 165 GLU A CA 1
ATOM 1318 C C . GLU A 1 165 ? 1.603 -8.279 -27.203 1.00 50.00 165 GLU A C 1
ATOM 1320 O O . GLU A 1 165 ? 1.873 -8.272 -28.400 1.00 50.00 165 GLU A O 1
ATOM 1325 N N . GLU A 1 166 ? 2.449 -8.802 -26.305 1.00 48.47 166 GLU A N 1
ATOM 1326 C CA . GLU A 1 166 ? 3.790 -9.313 -26.662 1.00 48.47 166 GLU A CA 1
ATOM 1327 C C . GLU A 1 166 ? 3.775 -10.636 -27.466 1.00 48.47 166 GLU A C 1
ATOM 1329 O O . GLU A 1 166 ? 4.808 -11.048 -27.985 1.00 48.47 166 GLU A O 1
ATOM 1334 N N . ASN A 1 167 ? 2.616 -11.287 -27.635 1.00 46.78 167 ASN A N 1
ATOM 1335 C CA . ASN A 1 167 ? 2.477 -12.534 -28.407 1.00 46.78 167 ASN A CA 1
ATOM 1336 C C . ASN A 1 167 ? 2.050 -12.332 -29.877 1.00 46.78 167 ASN A C 1
ATOM 1338 O O . ASN A 1 167 ? 1.790 -13.314 -30.571 1.00 46.78 167 ASN A O 1
ATOM 1342 N N . LYS A 1 168 ? 1.942 -11.087 -30.370 1.00 47.97 168 LYS A N 1
ATOM 1343 C CA . LYS A 1 168 ? 1.559 -10.812 -31.771 1.00 47.97 168 LYS A CA 1
ATOM 1344 C C . LYS A 1 168 ? 2.724 -10.666 -32.753 1.00 47.97 168 LYS A C 1
ATOM 1346 O O . LYS A 1 168 ? 2.480 -10.792 -33.948 1.00 47.97 168 LYS A O 1
ATOM 1351 N N . ASP A 1 169 ? 3.956 -10.491 -32.278 1.00 49.06 169 ASP A N 1
ATOM 1352 C CA . ASP A 1 169 ? 5.095 -10.138 -33.144 1.00 49.06 169 ASP A CA 1
ATOM 1353 C C . ASP A 1 169 ? 6.142 -11.253 -33.314 1.00 49.06 169 ASP A C 1
ATOM 1355 O O . ASP A 1 169 ? 7.276 -10.994 -33.707 1.00 49.06 169 ASP A O 1
ATOM 1359 N N . ILE A 1 170 ? 5.774 -12.515 -33.075 1.00 49.97 170 ILE A N 1
ATOM 1360 C CA . ILE A 1 170 ? 6.622 -13.660 -33.435 1.00 49.97 170 ILE A CA 1
ATOM 1361 C C . ILE A 1 170 ? 5.911 -14.500 -34.501 1.00 49.97 170 ILE A C 1
ATOM 1363 O O . ILE A 1 170 ? 5.435 -15.607 -34.257 1.00 49.97 170 ILE A O 1
ATOM 1367 N N . VAL A 1 171 ? 5.834 -13.940 -35.708 1.00 44.97 171 VAL A N 1
ATOM 1368 C CA . VAL A 1 171 ? 5.719 -14.726 -36.939 1.00 44.97 171 VAL A CA 1
ATOM 1369 C C . VAL A 1 171 ? 7.153 -15.052 -37.352 1.00 44.97 171 VAL A C 1
ATOM 1371 O O . VAL A 1 171 ? 7.852 -14.204 -37.897 1.00 44.97 171 VAL A O 1
ATOM 1374 N N . PHE A 1 172 ? 7.626 -16.257 -37.032 1.00 48.25 172 PHE A N 1
ATOM 1375 C CA . PHE A 1 172 ? 8.827 -16.791 -37.673 1.00 48.25 172 PHE A CA 1
ATOM 1376 C C . PHE A 1 172 ? 8.440 -17.188 -39.103 1.00 48.25 172 PHE A C 1
ATOM 1378 O O . PHE A 1 172 ? 7.917 -18.278 -39.327 1.00 48.25 172 PHE A O 1
ATOM 1385 N N . GLU A 1 173 ? 8.655 -16.293 -40.067 1.00 52.44 173 GLU A N 1
ATOM 1386 C CA . GLU A 1 173 ? 8.794 -16.680 -41.473 1.00 52.44 173 GLU A CA 1
ATOM 1387 C C . GLU A 1 173 ? 10.153 -17.373 -41.643 1.00 52.44 173 GLU A C 1
ATOM 1389 O O . GLU A 1 173 ? 11.113 -16.777 -42.116 1.00 52.44 173 GLU A O 1
ATOM 1394 N N . ASP A 1 174 ? 10.237 -18.634 -41.225 1.00 48.00 174 ASP A N 1
ATOM 1395 C CA . ASP A 1 174 ? 11.320 -19.534 -41.624 1.00 48.00 174 ASP A CA 1
ATOM 1396 C C . ASP A 1 174 ? 10.759 -20.557 -42.627 1.00 48.00 174 ASP A C 1
ATOM 1398 O O . ASP A 1 174 ? 10.637 -21.750 -42.342 1.00 48.00 174 ASP A O 1
ATOM 1402 N N . GLU A 1 175 ? 10.412 -20.094 -43.833 1.00 52.38 175 GLU A N 1
ATOM 1403 C CA . GLU A 1 175 ? 10.469 -20.955 -45.020 1.00 52.38 175 GLU A CA 1
ATOM 1404 C C . GLU A 1 175 ? 11.943 -21.077 -45.425 1.00 52.38 175 GLU A C 1
ATOM 1406 O O . GLU A 1 175 ? 12.480 -20.304 -46.217 1.00 52.38 175 GLU A O 1
ATOM 1411 N N . VAL A 1 176 ? 12.637 -22.045 -44.825 1.00 50.25 176 VAL A N 1
ATOM 1412 C CA . VAL A 1 176 ? 13.948 -22.477 -45.314 1.00 50.25 176 VAL A CA 1
ATOM 1413 C C . VAL A 1 176 ? 13.709 -23.380 -46.522 1.00 50.25 176 VAL A C 1
ATOM 1415 O O . VAL A 1 176 ? 13.338 -24.545 -46.369 1.00 50.25 176 VAL A O 1
ATOM 1418 N N . ASP A 1 177 ? 13.930 -22.834 -47.719 1.00 54.44 177 ASP A N 1
ATOM 1419 C CA . ASP A 1 177 ? 13.983 -23.575 -48.982 1.00 54.44 177 ASP A CA 1
ATOM 1420 C C . ASP A 1 177 ? 15.011 -24.719 -48.884 1.00 54.44 177 ASP A C 1
ATOM 1422 O O . ASP A 1 177 ? 16.228 -24.528 -48.948 1.00 54.44 177 ASP A O 1
ATOM 1426 N N . MET A 1 178 ? 14.507 -25.941 -48.719 1.00 58.78 178 MET A N 1
ATOM 1427 C CA . MET A 1 178 ? 15.279 -27.183 -48.596 1.00 58.78 178 MET A CA 1
ATOM 1428 C C . MET A 1 178 ? 15.529 -27.860 -49.955 1.00 58.78 178 MET A C 1
ATOM 1430 O O . MET A 1 178 ? 15.546 -29.085 -50.036 1.00 58.78 178 MET A O 1
ATOM 1434 N N . ASP A 1 179 ? 15.752 -27.083 -51.021 1.00 55.72 179 ASP A N 1
ATOM 1435 C CA . ASP A 1 179 ? 15.932 -27.614 -52.387 1.00 55.72 179 ASP A CA 1
ATOM 1436 C C . ASP A 1 179 ? 17.298 -27.304 -53.037 1.00 55.72 179 ASP A C 1
ATOM 1438 O O . ASP A 1 179 ? 17.475 -27.465 -54.242 1.00 55.72 179 ASP A O 1
ATOM 1442 N N . LEU A 1 180 ? 18.324 -26.944 -52.253 1.00 53.09 180 LEU A N 1
ATOM 1443 C CA . LEU A 1 180 ? 19.687 -26.693 -52.768 1.00 53.09 180 LEU A CA 1
ATOM 1444 C C . LEU A 1 180 ? 20.747 -27.753 -52.410 1.00 53.09 180 LEU A C 1
ATOM 1446 O O . LEU A 1 180 ? 21.945 -27.488 -52.498 1.00 53.09 180 LEU A O 1
ATOM 1450 N N . LEU A 1 181 ? 20.341 -28.978 -52.067 1.00 48.34 181 LEU A N 1
ATOM 1451 C CA . LEU A 1 181 ? 21.270 -30.102 -51.873 1.00 48.34 181 LEU A CA 1
ATOM 1452 C C . LEU A 1 181 ? 20.814 -31.366 -52.614 1.00 48.34 181 LEU A C 1
ATOM 1454 O O . LEU A 1 181 ? 20.432 -32.353 -51.985 1.00 48.34 181 LEU A O 1
ATOM 1458 N N . LYS A 1 182 ? 20.903 -31.351 -53.949 1.00 51.94 182 LYS A N 1
ATOM 1459 C CA . LYS A 1 182 ? 21.087 -32.550 -54.786 1.00 51.94 182 LYS A CA 1
ATOM 1460 C C . LYS A 1 182 ? 21.993 -32.250 -55.970 1.00 51.94 182 LYS A C 1
ATOM 1462 O O . LYS A 1 182 ? 21.830 -31.166 -56.566 1.00 51.94 182 LYS A O 1
#

Radius of gyration: 27.17 Å; chains: 1; bounding box: 69×58×75 Å

Organism: NCBI:txid1196083

pLDDT: mean 78.86, std 16.5, range [43.56, 96.94]

Sequence (182 aa):
MIQQISFLRDSLERGETHFSHSEIETQLSVLESVKDYAQKSGFESTTQSVADDDALLADVLNNPENLTPFAVRSIPEDLKNEISLTDTDKFEIDVLNLIDKAKNKRISLNNLLIALRITTGITYTRTILNNRLYRMVKKDMLFSVPGRKGLYTTNRDVQHELNNEENKDIVFEDEVDMDLLK

Foldseek 3Di:
DVVVLVVLVVCLVVVDDPDDNVVSVVVNVVVVVVVVVCVVVVNPPPPPDPVLVVVLVVVCVVCVPDDDLSNLVSDDPVVNVVDDDDPLSVVLNQLQVVLCPDVVSKDALVRSQVSCCVPVVDHDDSVRSVVSVVVCVVVLQKDDQPPDPRMIGRDPVNNVVVVVVVPPPPPPPPPPPPPPDD

Secondary structure (DSSP, 8-state):
-HHHHHHHHHHHHHT--SS-HHHHHHHHHHHHHHHHHHHHTT-------HHHHHHHHHHHHH-TTS--HHHHHHS-HHHHHHS---HHHHHHHHHHHHHHHSGGGEEEHHHHHHHHHHHH-----HHHHHHHHHHHHHTTSSEEPTT-TTEEES-THHHHHHHTTTTSS----------S--